Protein AF-D0PSF1-F1 (afdb_monomer_lite)

Radius of gyration: 23.72 Å; chains: 1; bounding box: 28×43×77 Å

Foldseek 3Di:
DLVQLVQCLPVNPNGDHPDPCCNPPFDHFPDSDPVSSNVSSVVVCVVPPDDPDVDPDDDDDDDDDDDDDDDDDDDDPPPPVPPVVVVVVVVVVVVVVVVVVPPPD

Organism: NCBI:txid195120

Sequence (105 aa):
RAHDVAAIAFKGRSACLNFADSSWRLPVPASSDAKDIQRAAVEAAEAFRPQVEPITCSASVASQEEATSAANVASRQNVFFMDDEALFGIEMHGLLVNMAEGMLL

Secondary structure (DSSP, 8-state):
-HHHHHHHHHHGGG---SSTTHHHHSPPPSSSSHHHHHHHHHHHHHTT-------S-------------------S-------HHHHHHHHHHHHHHHHHGGG--

InterPro domains:
  IPR045277 Dehydration-responsive element-binding protein 1A-I [PTHR31839] (1-105)

Structure (mmCIF, N/CA/C/O backbone):
data_AF-D0PSF1-F1
#
_entry.id   AF-D0PSF1-F1
#
loop_
_atom_site.group_PDB
_atom_site.id
_atom_site.type_symbol
_atom_site.label_atom_id
_atom_site.label_alt_id
_atom_site.label_comp_id
_atom_site.label_asym_id
_atom_site.label_entity_id
_atom_site.label_seq_id
_atom_site.pdbx_PDB_ins_code
_atom_site.Cartn_x
_atom_site.Cartn_y
_atom_site.Cartn_z
_atom_site.occupancy
_atom_site.B_iso_or_equiv
_atom_site.auth_seq_id
_atom_site.auth_comp_id
_atom_site.auth_asym_id
_atom_site.auth_atom_id
_atom_site.pdbx_PDB_model_num
ATOM 1 N N . ARG A 1 1 ? -3.310 -0.442 2.767 1.00 88.44 1 ARG A N 1
ATOM 2 C CA . ARG A 1 1 ? -3.293 -1.299 1.553 1.00 88.44 1 ARG A CA 1
ATOM 3 C C . ARG A 1 1 ? -2.006 -1.222 0.729 1.00 88.44 1 ARG A C 1
ATOM 5 O O . ARG A 1 1 ? -1.709 -2.190 0.047 1.00 88.44 1 ARG A O 1
ATOM 12 N N . ALA A 1 2 ? -1.201 -0.161 0.849 1.00 92.25 2 ALA A N 1
ATOM 13 C CA . ALA A 1 2 ? 0.137 -0.056 0.250 1.00 92.25 2 ALA A CA 1
ATOM 14 C C . ALA A 1 2 ? 1.029 -1.311 0.409 1.00 92.25 2 ALA A C 1
ATOM 16 O O . ALA A 1 2 ? 1.678 -1.735 -0.540 1.00 92.25 2 ALA A O 1
ATOM 17 N N . HIS A 1 3 ? 1.017 -1.945 1.588 1.00 92.75 3 HIS A N 1
ATOM 18 C CA . HIS A 1 3 ? 1.815 -3.146 1.860 1.00 92.75 3 HIS A CA 1
ATOM 19 C C . HIS A 1 3 ? 1.473 -4.327 0.937 1.00 92.75 3 HIS A C 1
ATOM 21 O O . HIS A 1 3 ? 2.359 -5.034 0.467 1.00 92.75 3 HIS A O 1
ATOM 27 N N . ASP A 1 4 ? 0.189 -4.531 0.642 1.00 92.44 4 ASP A N 1
ATOM 28 C CA . ASP A 1 4 ? -0.244 -5.626 -0.224 1.00 92.44 4 ASP A CA 1
ATOM 29 C C . ASP A 1 4 ? 0.213 -5.395 -1.672 1.00 92.44 4 ASP A C 1
ATOM 31 O O . ASP A 1 4 ? 0.595 -6.353 -2.336 1.00 92.44 4 ASP A O 1
ATOM 35 N N . VAL A 1 5 ? 0.283 -4.138 -2.134 1.00 92.38 5 VAL A N 1
ATOM 36 C CA . VAL A 1 5 ? 0.869 -3.793 -3.445 1.00 92.38 5 VAL A CA 1
ATOM 37 C C . VAL A 1 5 ? 2.339 -4.206 -3.504 1.00 92.38 5 VAL A C 1
ATOM 39 O O . VAL A 1 5 ? 2.755 -4.863 -4.456 1.00 92.38 5 VAL A O 1
ATOM 42 N N . ALA A 1 6 ? 3.122 -3.882 -2.470 1.00 92.25 6 ALA A N 1
ATOM 43 C CA . ALA A 1 6 ? 4.532 -4.265 -2.405 1.00 92.25 6 ALA A CA 1
ATOM 44 C C . ALA A 1 6 ? 4.710 -5.793 -2.360 1.00 92.25 6 ALA A C 1
ATOM 46 O O . ALA A 1 6 ? 5.549 -6.350 -3.068 1.00 92.25 6 ALA A O 1
ATOM 47 N N . ALA A 1 7 ? 3.881 -6.492 -1.580 1.00 92.50 7 ALA A N 1
ATOM 48 C CA . ALA A 1 7 ? 3.913 -7.948 -1.506 1.00 92.50 7 ALA A CA 1
ATOM 49 C C . ALA A 1 7 ? 3.597 -8.599 -2.864 1.00 92.50 7 ALA A C 1
ATOM 51 O O . ALA A 1 7 ? 4.296 -9.533 -3.263 1.00 92.50 7 ALA A O 1
ATOM 52 N N . ILE A 1 8 ? 2.592 -8.091 -3.589 1.00 91.12 8 ILE A N 1
ATOM 53 C CA . ILE A 1 8 ? 2.255 -8.545 -4.947 1.00 91.12 8 ILE A CA 1
ATOM 54 C C . ILE A 1 8 ? 3.412 -8.258 -5.908 1.00 91.12 8 ILE A C 1
ATOM 56 O O . ILE A 1 8 ? 3.762 -9.128 -6.701 1.00 91.12 8 ILE A O 1
ATOM 60 N N . ALA A 1 9 ? 4.047 -7.090 -5.819 1.00 91.56 9 ALA A N 1
ATOM 61 C CA . ALA A 1 9 ? 5.158 -6.739 -6.698 1.00 91.56 9 ALA A CA 1
ATOM 62 C C . ALA A 1 9 ? 6.382 -7.656 -6.517 1.00 91.56 9 ALA A C 1
ATOM 64 O O . ALA A 1 9 ? 7.009 -8.037 -7.503 1.00 91.56 9 ALA A O 1
ATOM 65 N N . PHE A 1 10 ? 6.704 -8.058 -5.280 1.00 90.00 10 PHE A N 1
ATOM 66 C CA . PHE A 1 10 ? 7.872 -8.906 -5.005 1.00 90.00 10 PHE A CA 1
ATOM 67 C C . PHE A 1 10 ? 7.603 -10.411 -5.113 1.00 90.00 10 PHE A C 1
ATOM 69 O O . PHE A 1 10 ? 8.476 -11.158 -5.552 1.00 90.00 10 PHE A O 1
ATOM 76 N N . LYS A 1 11 ? 6.425 -10.884 -4.687 1.00 90.31 11 LYS A N 1
ATOM 77 C CA . LYS A 1 11 ? 6.095 -12.324 -4.610 1.00 90.31 11 LYS A CA 1
ATOM 78 C C . LYS A 1 11 ? 5.066 -12.772 -5.651 1.00 90.31 11 LYS A C 1
ATOM 80 O O . LYS A 1 11 ? 4.804 -13.973 -5.769 1.00 90.31 11 LYS A O 1
ATOM 85 N N . GLY A 1 12 ? 4.473 -11.845 -6.401 1.00 87.50 12 GLY A N 1
ATOM 86 C CA . GLY A 1 12 ? 3.469 -12.141 -7.419 1.00 87.50 12 GLY A CA 1
ATOM 87 C C . GLY A 1 12 ? 2.286 -12.924 -6.850 1.00 87.50 12 GLY A C 1
ATOM 88 O O . GLY A 1 12 ? 1.705 -12.569 -5.826 1.00 87.50 12 GLY A O 1
ATOM 89 N N . ARG A 1 13 ? 1.950 -14.041 -7.504 1.00 83.62 13 ARG A N 1
ATOM 90 C CA . ARG A 1 13 ? 0.822 -14.918 -7.132 1.00 83.62 13 ARG A CA 1
ATOM 91 C C . ARG A 1 13 ? 1.001 -15.645 -5.794 1.00 83.62 13 ARG A C 1
ATOM 93 O O . ARG A 1 13 ? 0.019 -16.134 -5.251 1.00 83.62 13 ARG A O 1
ATOM 100 N N . SER A 1 14 ? 2.222 -15.700 -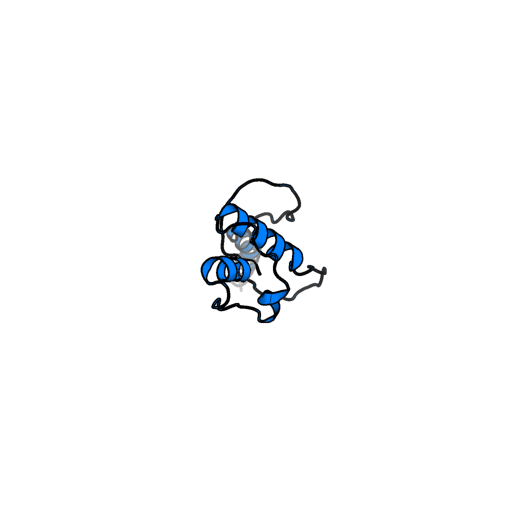5.263 1.00 87.06 14 SER A N 1
ATOM 101 C CA . SER A 1 14 ? 2.537 -16.337 -3.975 1.00 87.06 14 SER A CA 1
ATOM 102 C C . SER A 1 14 ? 2.651 -15.321 -2.830 1.00 87.06 14 SER A C 1
ATOM 104 O O . SER A 1 14 ? 3.216 -15.619 -1.773 1.00 87.06 14 SER A O 1
ATOM 106 N N . ALA A 1 15 ? 2.181 -14.089 -3.037 1.00 90.12 15 ALA A N 1
ATOM 107 C CA . ALA A 1 15 ? 2.183 -13.050 -2.020 1.00 90.12 15 ALA A CA 1
ATOM 108 C C . ALA A 1 15 ? 1.223 -13.389 -0.869 1.00 90.12 15 A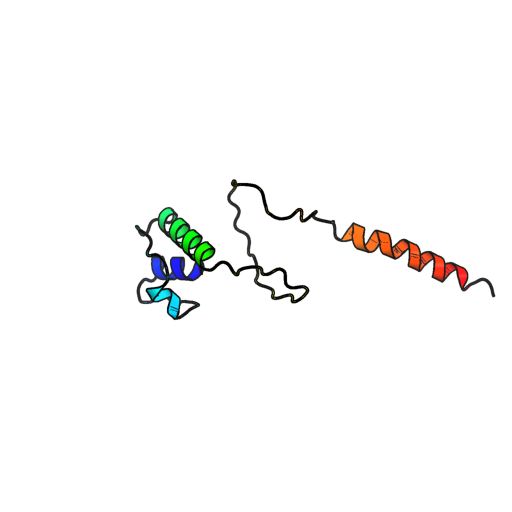LA A C 1
ATOM 110 O O . ALA A 1 15 ? 0.081 -13.788 -1.079 1.00 90.12 15 ALA A O 1
ATOM 111 N N . CYS A 1 16 ? 1.692 -13.197 0.364 1.00 89.94 16 CYS A N 1
ATOM 112 C CA . CYS A 1 16 ? 0.848 -13.280 1.552 1.00 89.94 16 CYS A CA 1
ATOM 113 C C . CYS A 1 16 ? 0.258 -11.887 1.769 1.00 89.94 16 CYS A C 1
ATOM 115 O O . CYS A 1 16 ? 0.985 -10.976 2.163 1.00 89.94 16 CYS A O 1
ATOM 117 N N . LEU A 1 17 ? -1.014 -11.716 1.418 1.00 91.12 17 LEU A N 1
ATOM 118 C CA . LEU A 1 17 ? -1.705 -10.430 1.496 1.00 91.12 17 LEU A CA 1
ATOM 119 C C . LEU A 1 17 ? -2.373 -10.279 2.858 1.00 91.12 17 LEU A C 1
ATOM 121 O O . LEU A 1 17 ? -2.877 -11.257 3.410 1.00 91.12 17 LEU A O 1
ATOM 125 N N . ASN A 1 18 ? -2.420 -9.052 3.372 1.00 91.31 18 ASN A N 1
ATOM 126 C CA . ASN A 1 18 ? -3.159 -8.755 4.596 1.00 91.31 18 ASN A CA 1
ATOM 127 C C . ASN A 1 18 ? -4.673 -8.797 4.359 1.00 91.31 18 ASN A C 1
ATOM 129 O O . ASN A 1 18 ? -5.426 -9.135 5.269 1.00 91.31 18 ASN A O 1
ATOM 133 N N . PHE A 1 19 ? -5.124 -8.487 3.137 1.00 90.69 19 PHE A N 1
ATOM 134 C CA . PHE A 1 19 ? -6.535 -8.551 2.760 1.00 90.69 19 PHE A CA 1
ATOM 135 C C . PHE A 1 19 ? -6.748 -9.484 1.561 1.00 90.69 19 PHE A C 1
ATOM 137 O O . PHE A 1 19 ? -6.061 -9.387 0.545 1.00 90.69 19 PHE A O 1
ATOM 144 N N . ALA A 1 20 ? -7.737 -10.379 1.644 1.00 88.06 20 ALA A N 1
ATOM 145 C CA . ALA A 1 20 ? -8.030 -11.349 0.579 1.00 88.06 20 ALA A CA 1
ATOM 146 C C . ALA A 1 20 ? -8.493 -10.678 -0.729 1.00 88.06 20 ALA A C 1
ATOM 148 O O . ALA A 1 20 ? -8.214 -11.155 -1.832 1.00 88.06 20 ALA A O 1
ATOM 149 N N . ASP A 1 21 ? -9.172 -9.538 -0.605 1.00 89.69 21 ASP A N 1
ATOM 150 C CA . ASP A 1 21 ? -9.695 -8.766 -1.728 1.00 89.69 21 ASP A CA 1
ATOM 151 C C . ASP A 1 21 ? -8.632 -7.898 -2.423 1.00 89.69 21 ASP A C 1
ATOM 153 O O . ASP A 1 21 ? -8.859 -7.401 -3.524 1.00 89.69 21 ASP A O 1
ATOM 157 N N . SER A 1 22 ? -7.447 -7.747 -1.828 1.00 88.56 22 SER A N 1
ATOM 158 C CA . SER A 1 22 ? -6.345 -6.983 -2.419 1.00 88.56 22 SER A CA 1
ATOM 159 C C . SER A 1 22 ? -5.867 -7.552 -3.758 1.00 88.56 22 SER A C 1
ATOM 161 O O . SER A 1 22 ? -5.393 -6.804 -4.605 1.00 88.56 22 SER A O 1
ATOM 163 N N . SER A 1 23 ? -6.036 -8.855 -3.987 1.00 85.62 23 SER A N 1
ATOM 164 C CA . SER A 1 23 ? -5.607 -9.532 -5.218 1.00 85.62 23 SER A CA 1
ATOM 165 C C . SER A 1 23 ? -6.279 -9.010 -6.497 1.00 85.62 23 SER A C 1
ATOM 167 O O . SER A 1 23 ? -5.666 -9.058 -7.560 1.00 85.62 23 SER A O 1
ATOM 169 N N . TRP A 1 24 ? -7.513 -8.504 -6.404 1.00 85.62 24 TRP A N 1
ATOM 170 C CA . TRP A 1 24 ? -8.294 -8.018 -7.551 1.00 85.62 24 TRP A CA 1
ATOM 171 C C . TRP A 1 24 ? -8.674 -6.537 -7.456 1.00 85.62 24 TRP A C 1
ATOM 173 O O . TRP A 1 24 ? -9.121 -5.959 -8.443 1.00 85.62 24 TRP A O 1
ATOM 183 N N . ARG A 1 25 ? -8.505 -5.913 -6.284 1.00 87.88 25 ARG A N 1
ATOM 184 C CA . ARG A 1 25 ? -8.854 -4.501 -6.058 1.00 87.88 25 ARG A CA 1
ATOM 185 C C . ARG A 1 25 ? -7.672 -3.540 -6.124 1.00 87.88 25 ARG A C 1
ATOM 187 O O . ARG A 1 25 ? -7.897 -2.333 -6.142 1.00 87.88 25 ARG A O 1
ATOM 194 N N . LEU A 1 26 ? -6.440 -4.042 -6.074 1.00 89.25 26 LEU A N 1
ATOM 195 C CA . LEU A 1 26 ? -5.254 -3.193 -6.080 1.00 89.25 26 LEU A CA 1
ATOM 196 C C . LEU A 1 26 ? -4.768 -2.896 -7.500 1.00 89.25 26 LEU A C 1
ATOM 198 O O . LEU A 1 26 ? -4.837 -3.774 -8.362 1.00 89.25 26 LEU A O 1
ATOM 202 N N . PRO A 1 27 ? -4.235 -1.684 -7.737 1.00 85.69 27 PRO A N 1
ATOM 203 C CA . PRO A 1 27 ? -3.584 -1.359 -8.994 1.00 85.69 27 PRO A CA 1
ATOM 204 C C . PRO A 1 27 ? -2.332 -2.225 -9.173 1.00 85.69 27 PRO A C 1
ATOM 206 O O . PRO A 1 27 ? -1.545 -2.420 -8.243 1.00 85.69 27 PRO A O 1
ATOM 209 N N . VAL A 1 28 ? -2.145 -2.742 -10.387 1.00 84.00 28 VAL A N 1
ATOM 210 C CA . VAL A 1 28 ? -0.940 -3.489 -10.757 1.00 84.00 28 VAL A CA 1
ATOM 211 C C . VAL A 1 28 ? 0.149 -2.478 -11.136 1.00 84.00 28 VAL A C 1
ATOM 213 O O . VAL A 1 28 ? -0.099 -1.633 -11.999 1.00 84.00 28 VAL A O 1
ATOM 216 N N . PRO A 1 29 ? 1.341 -2.525 -10.514 1.00 85.75 29 PRO A N 1
ATOM 217 C CA . PRO A 1 29 ? 2.436 -1.629 -10.871 1.00 85.75 29 PRO A CA 1
ATOM 218 C C . PRO A 1 29 ? 2.903 -1.877 -12.313 1.00 85.75 29 PRO A C 1
ATOM 220 O O . PRO A 1 29 ? 2.899 -3.009 -12.795 1.00 85.75 29 PRO A O 1
ATOM 223 N N . ALA A 1 30 ? 3.302 -0.807 -13.006 1.00 86.38 30 ALA A N 1
ATOM 224 C CA . ALA A 1 30 ? 3.672 -0.855 -14.424 1.00 86.38 30 ALA A CA 1
ATOM 225 C C . ALA A 1 30 ? 4.980 -1.626 -14.693 1.00 86.38 30 ALA A C 1
ATOM 227 O O . ALA A 1 30 ? 5.139 -2.218 -15.758 1.00 86.38 30 ALA A O 1
ATOM 228 N N . SER A 1 31 ? 5.893 -1.628 -13.721 1.00 87.62 31 SER A N 1
ATOM 229 C CA . SER A 1 31 ? 7.182 -2.320 -13.746 1.00 87.62 31 SER A CA 1
ATOM 230 C C . SER A 1 31 ? 7.486 -2.901 -12.361 1.00 87.62 31 SER A C 1
ATOM 232 O O . SER A 1 31 ? 6.830 -2.576 -11.368 1.00 87.62 31 SER A O 1
ATOM 234 N N . SER A 1 32 ? 8.526 -3.731 -12.283 1.00 86.31 32 SER A N 1
ATOM 235 C CA . SER A 1 32 ? 9.152 -4.158 -11.026 1.00 86.31 32 SER A CA 1
ATOM 236 C C . SER A 1 32 ? 10.051 -3.082 -10.400 1.00 86.31 32 SER A C 1
ATOM 238 O O . SER A 1 32 ? 10.707 -3.336 -9.391 1.00 86.31 32 SER A O 1
ATOM 240 N N . ASP A 1 33 ? 10.118 -1.890 -10.995 1.00 92.50 33 ASP A N 1
ATOM 241 C CA . ASP A 1 33 ? 10.887 -0.772 -10.462 1.00 92.50 33 ASP A CA 1
ATOM 242 C C . ASP A 1 33 ? 10.262 -0.209 -9.184 1.00 92.50 33 ASP A C 1
ATOM 244 O O . ASP A 1 33 ? 9.051 0.002 -9.084 1.00 92.50 33 ASP A O 1
ATOM 248 N N . ALA A 1 34 ? 11.111 0.127 -8.210 1.00 90.25 34 ALA A N 1
ATOM 249 C CA . ALA A 1 34 ? 10.670 0.628 -6.908 1.00 90.25 34 ALA A CA 1
ATOM 250 C C . ALA A 1 34 ? 9.767 1.870 -7.013 1.00 90.25 34 ALA A C 1
ATOM 252 O O . ALA A 1 34 ? 8.825 2.014 -6.237 1.00 90.25 34 ALA A O 1
ATOM 253 N N . LYS A 1 35 ? 10.019 2.745 -7.996 1.00 93.31 35 LYS A N 1
ATOM 254 C CA . LYS A 1 35 ? 9.212 3.951 -8.237 1.00 93.31 35 LYS A CA 1
ATOM 255 C C . LYS A 1 35 ? 7.776 3.615 -8.640 1.00 93.31 35 LYS A C 1
ATOM 257 O O . LYS A 1 35 ? 6.841 4.231 -8.132 1.00 93.31 35 LYS A O 1
ATOM 262 N N . ASP A 1 36 ? 7.599 2.626 -9.511 1.00 93.25 36 ASP A N 1
ATOM 263 C CA . ASP A 1 36 ? 6.275 2.222 -9.986 1.00 93.25 36 ASP A CA 1
ATOM 264 C C . ASP A 1 36 ? 5.497 1.481 -8.897 1.00 93.25 36 ASP A C 1
ATOM 266 O O . ASP A 1 36 ? 4.296 1.706 -8.733 1.00 93.25 36 ASP A O 1
ATOM 270 N N . ILE A 1 37 ? 6.192 0.676 -8.087 1.00 93.38 37 ILE A N 1
ATOM 271 C CA . ILE A 1 37 ? 5.611 0.015 -6.912 1.00 93.38 37 ILE A CA 1
ATOM 272 C C . ILE A 1 37 ? 5.140 1.053 -5.890 1.00 93.38 37 ILE A C 1
ATOM 274 O O . ILE A 1 37 ? 4.011 0.967 -5.410 1.00 93.38 37 ILE A O 1
ATOM 278 N N . GLN A 1 38 ? 5.968 2.053 -5.572 1.00 93.00 38 GLN A N 1
ATOM 279 C CA . GLN A 1 38 ? 5.602 3.119 -4.633 1.00 93.00 38 GLN A CA 1
ATOM 280 C C . GLN A 1 38 ? 4.399 3.916 -5.126 1.00 93.00 38 GLN A C 1
ATOM 282 O O . GLN A 1 38 ? 3.469 4.154 -4.359 1.00 93.00 38 GLN A O 1
ATOM 287 N N . ARG A 1 39 ? 4.381 4.284 -6.409 1.00 92.38 39 ARG A N 1
ATOM 288 C CA . ARG A 1 39 ? 3.253 5.005 -6.999 1.00 92.38 39 ARG A CA 1
ATOM 289 C C . ARG A 1 39 ? 1.951 4.204 -6.886 1.00 92.38 39 ARG A C 1
ATOM 291 O O . ARG A 1 39 ? 0.959 4.743 -6.405 1.00 92.38 39 ARG A O 1
ATOM 298 N N . ALA A 1 40 ? 1.967 2.922 -7.254 1.00 92.50 40 ALA A N 1
ATOM 299 C CA . ALA A 1 40 ? 0.801 2.048 -7.112 1.00 92.50 40 ALA A CA 1
ATOM 300 C C . ALA A 1 40 ? 0.394 1.858 -5.636 1.00 92.50 40 ALA A C 1
ATOM 302 O O . ALA A 1 40 ? -0.790 1.785 -5.309 1.00 92.50 40 ALA A O 1
ATOM 303 N N . ALA A 1 41 ? 1.365 1.817 -4.721 1.00 92.62 41 ALA A N 1
ATOM 304 C CA . ALA A 1 41 ? 1.118 1.696 -3.289 1.00 92.62 41 ALA A CA 1
ATOM 305 C C . ALA A 1 41 ? 0.458 2.952 -2.694 1.00 92.62 41 ALA A C 1
ATOM 307 O O . ALA A 1 41 ? -0.431 2.821 -1.849 1.00 92.62 41 ALA A O 1
ATOM 308 N N . VAL A 1 42 ? 0.860 4.145 -3.146 1.00 91.62 42 VAL A N 1
ATOM 309 C CA . VAL A 1 42 ? 0.241 5.426 -2.767 1.00 91.62 42 VAL A CA 1
ATOM 310 C C . VAL A 1 42 ? -1.196 5.487 -3.271 1.00 91.62 42 VAL A C 1
ATOM 312 O O . VAL A 1 42 ? -2.103 5.703 -2.471 1.00 91.62 42 VAL A O 1
ATOM 315 N N . GLU A 1 43 ? -1.425 5.187 -4.549 1.00 91.38 43 GLU A N 1
ATOM 316 C CA . GLU A 1 43 ? -2.771 5.151 -5.137 1.00 91.38 43 GLU A CA 1
ATOM 317 C C . GLU A 1 43 ? -3.689 4.174 -4.380 1.00 91.38 43 GLU A C 1
ATOM 319 O O . GLU A 1 43 ? -4.814 4.507 -4.005 1.00 91.38 43 GLU A O 1
ATOM 324 N N . ALA A 1 44 ? -3.177 2.988 -4.043 1.00 90.69 44 ALA A N 1
ATOM 325 C CA . ALA A 1 44 ? -3.883 2.017 -3.214 1.00 90.69 44 ALA A CA 1
ATOM 326 C C . ALA A 1 44 ? -4.133 2.486 -1.772 1.00 90.69 44 ALA A C 1
ATOM 328 O O . ALA A 1 44 ? -5.071 2.018 -1.127 1.00 90.69 44 ALA A O 1
ATOM 329 N N . ALA A 1 45 ? -3.281 3.334 -1.201 1.00 90.81 45 ALA A N 1
ATOM 330 C CA . ALA A 1 45 ? -3.512 3.889 0.129 1.00 90.81 45 ALA A CA 1
ATOM 331 C C . ALA A 1 45 ? -4.603 4.965 0.089 1.00 90.81 45 ALA A C 1
ATOM 333 O O . ALA A 1 45 ? -5.474 4.975 0.957 1.00 90.81 45 ALA A O 1
ATOM 334 N N . GLU A 1 46 ? -4.590 5.815 -0.936 1.00 89.31 46 GLU A N 1
ATOM 335 C CA . GLU A 1 46 ? -5.574 6.881 -1.130 1.00 89.31 46 GLU A CA 1
ATOM 336 C C . GLU A 1 46 ? -6.965 6.331 -1.443 1.00 89.31 46 GLU A C 1
ATOM 338 O O . GLU A 1 46 ? -7.936 6.731 -0.800 1.00 89.31 46 GLU A O 1
ATOM 343 N N . ALA A 1 47 ? -7.064 5.342 -2.336 1.00 89.06 47 ALA A N 1
ATOM 344 C CA . ALA A 1 47 ? -8.332 4.697 -2.688 1.00 89.06 47 ALA A CA 1
ATOM 345 C C . ALA A 1 47 ? -9.020 4.003 -1.496 1.00 89.06 47 ALA A C 1
ATOM 347 O O . ALA A 1 47 ? -10.223 3.750 -1.521 1.00 89.06 47 ALA A O 1
ATOM 348 N N . PHE A 1 48 ? -8.258 3.687 -0.447 1.00 87.56 48 PHE A N 1
ATOM 349 C CA . PHE A 1 48 ? -8.734 3.006 0.756 1.00 87.56 48 PHE A CA 1
ATOM 350 C C . PHE A 1 48 ? -8.559 3.835 2.018 1.00 87.56 48 PHE A C 1
ATOM 352 O O . PHE A 1 48 ? -8.570 3.294 3.129 1.00 87.56 48 PHE A O 1
ATOM 359 N N . ARG A 1 49 ? -8.390 5.145 1.853 1.00 86.12 49 ARG A N 1
ATOM 360 C CA . ARG A 1 49 ? -8.306 6.057 2.977 1.00 86.12 49 ARG A CA 1
ATOM 361 C C . ARG A 1 49 ? -9.635 6.012 3.740 1.00 86.12 49 ARG A C 1
ATOM 363 O O . ARG A 1 49 ? -10.682 6.234 3.129 1.00 86.12 49 ARG A O 1
ATOM 370 N N . PRO A 1 50 ? -9.624 5.718 5.052 1.00 82.44 50 PRO A N 1
ATOM 371 C CA . PRO A 1 50 ? -10.838 5.787 5.846 1.00 82.44 50 PRO A CA 1
ATOM 372 C C . PRO A 1 50 ? -11.357 7.225 5.808 1.00 82.44 50 PRO A C 1
ATOM 374 O O . PRO A 1 50 ? -10.603 8.173 6.047 1.00 82.44 50 PRO A O 1
ATOM 377 N N . GLN A 1 51 ? -12.634 7.382 5.463 1.00 80.50 51 GLN A N 1
ATOM 378 C CA . GLN A 1 51 ? -13.313 8.664 5.575 1.00 80.50 51 GLN A CA 1
ATOM 379 C C . GLN A 1 51 ? -13.397 8.984 7.066 1.00 80.50 51 GLN A C 1
ATOM 381 O O . GLN A 1 51 ? -14.009 8.240 7.833 1.00 80.50 51 GLN A O 1
ATOM 386 N N . VAL A 1 52 ? -12.709 10.043 7.490 1.00 69.56 52 VAL A N 1
ATOM 387 C CA . VAL A 1 52 ? -12.844 10.561 8.850 1.00 69.56 52 VAL A CA 1
ATOM 388 C C . VAL A 1 52 ? -14.145 11.348 8.868 1.00 69.56 52 VAL A C 1
ATOM 390 O O . VAL A 1 52 ? -14.158 12.556 8.648 1.00 69.56 52 VAL A O 1
ATOM 393 N N . GLU A 1 53 ? -15.254 10.644 9.068 1.00 65.38 53 GLU A N 1
ATOM 394 C CA . GLU A 1 53 ? -16.485 11.288 9.512 1.00 65.38 53 GLU A CA 1
ATOM 395 C C . GLU A 1 53 ? -16.175 11.999 10.841 1.00 65.38 53 GLU A C 1
ATOM 397 O O . GLU A 1 53 ? -15.482 11.414 11.685 1.00 65.38 53 GLU A O 1
ATOM 402 N N . PRO A 1 54 ? -16.623 13.250 11.057 1.00 56.31 54 PRO A N 1
ATOM 403 C CA . PRO A 1 54 ? -16.407 13.965 12.309 1.00 56.31 54 PRO A CA 1
ATOM 404 C C . PRO A 1 54 ? -17.268 13.330 13.406 1.00 56.31 54 PRO A C 1
ATOM 406 O O . PRO A 1 54 ? -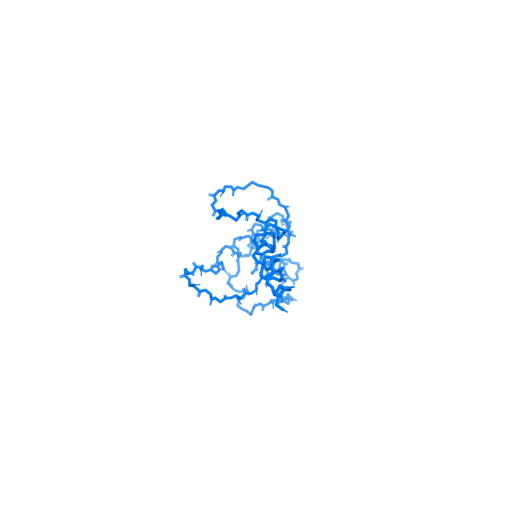18.318 13.847 13.780 1.00 56.31 54 PRO A O 1
ATOM 409 N N . ILE A 1 55 ? -16.840 12.177 13.911 1.00 57.84 55 ILE A N 1
ATOM 410 C CA . ILE A 1 55 ? -17.476 11.493 15.027 1.00 57.84 55 ILE A CA 1
ATOM 411 C C . ILE A 1 55 ? -16.562 11.665 16.230 1.00 57.84 55 ILE A C 1
ATOM 413 O O . ILE A 1 55 ? -15.451 11.142 16.309 1.00 57.84 55 ILE A O 1
ATOM 417 N N . THR A 1 56 ? -17.074 12.471 17.151 1.00 53.41 56 THR A N 1
ATOM 418 C CA . THR A 1 56 ? -16.687 12.546 18.553 1.00 53.41 56 THR A CA 1
ATOM 419 C C . THR A 1 56 ? -16.267 11.172 19.078 1.00 53.41 56 THR A C 1
ATOM 421 O O . THR A 1 56 ? -17.045 10.226 19.023 1.00 53.41 56 THR A O 1
ATOM 424 N N 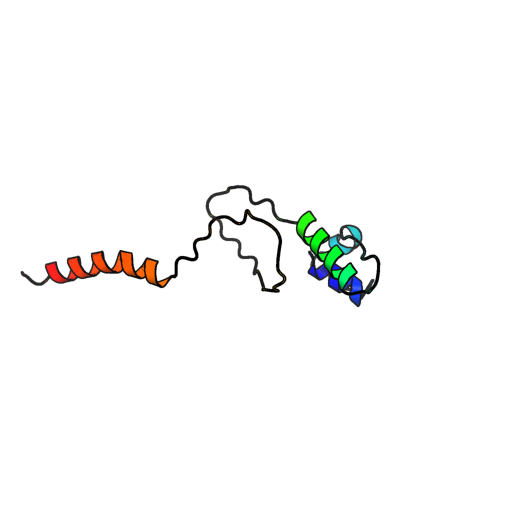. CYS A 1 57 ? -15.043 11.096 19.602 1.00 50.78 57 CYS A N 1
ATOM 425 C CA . CYS A 1 57 ? -14.552 10.042 20.491 1.00 50.78 57 CYS A CA 1
ATOM 426 C C . CYS A 1 57 ? -14.864 8.578 20.100 1.00 50.78 57 CYS A C 1
ATOM 428 O O . CYS A 1 57 ? -15.726 7.911 20.667 1.00 50.78 57 CYS A O 1
ATOM 430 N N . SER A 1 58 ? -13.995 7.995 19.275 1.00 47.72 58 SER A N 1
ATOM 431 C CA . SER A 1 58 ? -13.450 6.667 19.581 1.00 47.72 58 SER A CA 1
ATOM 432 C C . SER A 1 58 ? -12.065 6.516 18.980 1.00 47.72 58 SER A C 1
ATOM 434 O O . SER A 1 58 ? -11.878 6.531 17.767 1.00 47.72 58 SER A O 1
ATOM 436 N N . ALA A 1 59 ? -11.084 6.398 19.869 1.00 56.75 59 ALA A N 1
ATOM 437 C CA . ALA A 1 59 ? -9.722 6.054 19.532 1.00 56.75 59 ALA A CA 1
ATOM 438 C C . ALA A 1 59 ? -9.694 4.641 18.935 1.00 56.75 59 ALA A C 1
ATOM 440 O O . ALA A 1 59 ? -9.783 3.648 19.651 1.00 56.75 59 ALA A O 1
ATOM 441 N N . SER A 1 60 ? -9.537 4.549 17.620 1.00 44.44 60 SER A N 1
ATOM 442 C CA . SER A 1 60 ? -9.014 3.351 16.973 1.00 44.44 60 SER A CA 1
ATOM 443 C C . SER A 1 60 ? -7.633 3.683 16.435 1.00 44.44 60 SER A C 1
ATOM 445 O O . SER A 1 60 ? -7.473 4.309 15.388 1.00 44.44 60 SER A O 1
ATOM 447 N N . VAL A 1 61 ? -6.645 3.290 17.233 1.00 54.59 61 VAL A N 1
ATOM 448 C CA . VAL A 1 61 ? -5.230 3.216 16.892 1.00 54.59 61 VAL A CA 1
ATOM 449 C C . VAL A 1 61 ? -5.043 2.500 15.552 1.00 54.59 61 VAL A C 1
ATOM 451 O O . VAL A 1 61 ? -5.443 1.353 15.376 1.00 54.59 61 VAL A O 1
ATOM 454 N N . ALA A 1 62 ? -4.413 3.177 14.600 1.00 42.78 62 ALA A N 1
ATOM 455 C CA . ALA A 1 62 ? -3.758 2.533 13.475 1.00 42.78 62 ALA A CA 1
ATOM 456 C C . ALA A 1 62 ? -2.403 3.216 13.320 1.00 42.78 62 ALA A C 1
ATOM 458 O O . ALA A 1 62 ? -2.313 4.370 12.901 1.00 42.78 62 ALA A O 1
ATOM 459 N N . SER A 1 63 ? -1.380 2.499 13.773 1.00 44.69 63 SER A N 1
ATOM 460 C CA . SER A 1 63 ? 0.026 2.871 13.795 1.00 44.69 63 SER A CA 1
ATOM 461 C C . SER A 1 63 ? 0.449 3.529 12.480 1.00 44.69 63 SER A C 1
ATOM 463 O O . SER A 1 63 ? 0.429 2.903 11.421 1.00 44.69 63 SER A O 1
ATOM 465 N N . GLN A 1 64 ? 0.816 4.806 12.557 1.00 43.22 64 GLN A N 1
ATOM 466 C CA . GLN A 1 64 ? 1.601 5.474 11.529 1.00 43.22 64 GLN A CA 1
ATOM 467 C C . GLN A 1 64 ? 3.063 5.192 11.859 1.00 43.22 64 GLN A C 1
ATOM 469 O O . GLN A 1 64 ? 3.613 5.782 12.783 1.00 43.22 64 GLN A O 1
ATOM 474 N N . GLU A 1 65 ? 3.664 4.249 11.141 1.00 42.59 65 GLU A N 1
ATOM 475 C CA . GLU A 1 65 ? 5.117 4.134 11.092 1.00 42.59 65 GLU A CA 1
ATOM 476 C C . GLU A 1 65 ? 5.643 5.018 9.957 1.00 42.59 65 GLU A C 1
ATOM 478 O O . GLU A 1 65 ? 5.174 4.978 8.817 1.00 42.59 65 GLU A O 1
ATOM 483 N N . GLU A 1 66 ? 6.586 5.865 10.354 1.00 45.66 66 GLU A N 1
ATOM 484 C CA . GLU A 1 66 ? 7.316 6.878 9.605 1.00 45.66 66 GLU A CA 1
ATOM 485 C C . GLU A 1 66 ? 8.046 6.331 8.365 1.00 45.66 66 GLU A C 1
ATOM 487 O O . GLU A 1 66 ? 8.814 5.374 8.441 1.00 45.66 66 GLU A O 1
ATOM 492 N N . ALA A 1 67 ? 7.901 7.032 7.238 1.00 38.69 67 ALA A N 1
ATOM 493 C CA . ALA A 1 67 ? 8.918 7.103 6.191 1.00 38.69 67 ALA A CA 1
ATOM 494 C C . ALA A 1 67 ? 8.827 8.481 5.519 1.00 38.69 67 ALA A C 1
ATOM 496 O O . ALA A 1 67 ? 7.875 8.806 4.809 1.00 38.69 67 ALA A O 1
ATOM 497 N N . THR A 1 68 ? 9.824 9.311 5.796 1.00 43.44 68 THR A N 1
ATOM 498 C CA . THR A 1 68 ? 9.980 10.679 5.311 1.00 43.44 68 THR A CA 1
ATOM 499 C C . THR A 1 68 ? 10.177 10.731 3.792 1.00 43.44 68 THR A C 1
ATOM 501 O O . THR A 1 68 ? 11.061 10.078 3.242 1.00 43.44 68 THR A O 1
ATOM 504 N N . SER A 1 69 ? 9.399 11.565 3.096 1.00 42.59 69 SER A N 1
ATOM 505 C CA . SER A 1 69 ? 9.794 12.216 1.836 1.00 42.59 69 SER A CA 1
ATOM 506 C C . SER A 1 69 ? 8.909 13.438 1.585 1.00 42.59 69 SER A C 1
ATOM 508 O O . SER A 1 69 ? 7.686 13.383 1.678 1.00 42.59 69 SER A O 1
ATOM 510 N N . ALA A 1 70 ? 9.575 14.566 1.364 1.00 52.16 70 ALA A N 1
ATOM 511 C CA . ALA A 1 70 ? 9.046 15.915 1.453 1.00 52.16 70 ALA A CA 1
ATOM 512 C C . ALA A 1 70 ? 8.123 16.331 0.292 1.00 52.16 70 ALA A C 1
ATOM 514 O O . ALA A 1 70 ? 8.274 15.884 -0.840 1.00 52.16 70 ALA A O 1
ATOM 515 N N . ALA A 1 71 ? 7.278 17.315 0.621 1.00 49.66 71 ALA A N 1
ATOM 516 C CA . ALA A 1 71 ? 6.530 18.222 -0.252 1.00 49.66 71 ALA A CA 1
ATOM 517 C C . ALA A 1 71 ? 5.293 17.655 -0.979 1.00 49.66 71 ALA A C 1
ATOM 519 O O . ALA A 1 71 ? 5.357 17.265 -2.139 1.00 49.66 71 ALA A O 1
ATOM 520 N N . ASN A 1 72 ? 4.119 17.773 -0.338 1.00 43.75 72 ASN A N 1
ATOM 521 C CA . ASN A 1 72 ? 3.079 18.675 -0.853 1.00 43.75 72 ASN A CA 1
ATOM 522 C C . ASN A 1 72 ? 1.911 18.920 0.128 1.00 43.75 72 ASN A C 1
ATOM 524 O O . ASN A 1 72 ? 1.156 18.023 0.482 1.00 43.75 72 ASN A O 1
ATOM 528 N N . VAL A 1 73 ? 1.790 20.205 0.481 1.00 38.59 73 VAL A N 1
ATOM 529 C CA . VAL A 1 73 ? 0.566 21.021 0.593 1.00 38.59 73 VAL A CA 1
ATOM 530 C C . VAL A 1 73 ? -0.463 20.661 1.675 1.00 38.59 73 VAL A C 1
ATOM 532 O O . VAL A 1 73 ? -1.413 19.913 1.484 1.00 38.59 73 VAL A O 1
ATOM 535 N N . ALA A 1 74 ? -0.294 21.355 2.804 1.00 48.75 74 ALA A N 1
ATOM 536 C CA . ALA A 1 74 ? -1.283 22.283 3.362 1.00 48.75 74 ALA A CA 1
ATOM 537 C C . ALA A 1 74 ? -2.743 21.805 3.421 1.00 48.75 74 ALA A C 1
ATOM 539 O O . ALA A 1 74 ? -3.594 22.252 2.660 1.00 48.75 74 ALA A O 1
ATOM 540 N N . SER A 1 75 ? -3.033 20.931 4.381 1.00 44.34 75 SER A N 1
ATOM 541 C CA . SER A 1 75 ? -4.269 20.939 5.196 1.00 44.34 75 SER A CA 1
ATOM 542 C C . SER A 1 75 ? -4.275 19.744 6.154 1.00 44.34 75 SER A C 1
ATOM 544 O O . SER A 1 75 ? -5.286 19.087 6.386 1.00 44.34 75 SER A O 1
ATOM 546 N N . ARG A 1 76 ? -3.120 19.443 6.754 1.00 46.56 76 ARG A N 1
ATOM 547 C CA . ARG A 1 76 ? -3.136 18.719 8.020 1.00 46.56 76 ARG A CA 1
ATOM 548 C C . ARG A 1 76 ? -3.446 19.770 9.063 1.00 46.56 76 ARG A C 1
ATOM 550 O O . ARG A 1 76 ? -2.766 20.790 9.121 1.00 46.56 76 ARG A O 1
ATOM 557 N N . GLN A 1 77 ? -4.558 19.547 9.749 1.00 45.41 77 GLN A N 1
ATOM 558 C CA . GLN A 1 77 ? -5.043 20.312 10.884 1.00 45.41 77 GLN A CA 1
ATOM 559 C C . GLN A 1 77 ? -3.872 20.862 11.689 1.00 45.41 77 GLN A C 1
ATOM 561 O O . GLN A 1 77 ? -2.848 20.197 11.824 1.00 45.41 77 GLN A O 1
ATOM 566 N N . ASN A 1 78 ? -4.050 22.072 12.200 1.00 45.16 78 ASN A N 1
ATOM 567 C CA . ASN A 1 78 ? -3.175 22.730 13.153 1.00 45.16 78 ASN A CA 1
ATOM 568 C C . ASN A 1 78 ? -3.047 21.866 14.426 1.00 45.16 78 ASN A C 1
ATOM 570 O O . ASN A 1 78 ? -3.605 22.196 15.468 1.00 45.16 78 ASN A O 1
ATOM 574 N N . VAL A 1 79 ? -2.359 20.728 14.329 1.00 51.81 79 VAL A N 1
ATOM 575 C CA . VAL A 1 79 ? -1.854 19.953 15.450 1.00 51.81 79 VAL A CA 1
ATOM 576 C C . VAL A 1 79 ? -0.645 20.749 15.894 1.00 51.81 79 VAL A C 1
ATOM 578 O O . VAL A 1 79 ? 0.488 20.497 15.487 1.00 51.81 79 VAL A O 1
ATOM 581 N N . PHE A 1 80 ? -0.927 21.814 16.644 1.00 44.81 80 PHE A N 1
ATOM 582 C CA . PHE A 1 80 ? 0.060 22.389 17.533 1.00 44.81 80 PHE A CA 1
ATOM 583 C C . PHE A 1 80 ? 0.593 21.210 18.339 1.00 44.81 80 PHE A C 1
ATOM 585 O O . PHE A 1 80 ? -0.164 20.566 19.065 1.00 44.81 80 PHE A O 1
ATOM 592 N N . PHE A 1 81 ? 1.862 20.877 18.133 1.00 47.38 81 PHE A N 1
ATOM 593 C CA . PHE A 1 81 ? 2.578 19.961 18.999 1.00 47.38 81 PHE A CA 1
ATOM 594 C C . PHE A 1 81 ? 2.680 20.699 20.338 1.00 47.38 81 PHE A C 1
ATOM 596 O O . PHE A 1 81 ? 3.582 21.511 20.536 1.00 47.38 81 PHE A O 1
ATOM 603 N N . MET A 1 82 ? 1.660 20.572 21.193 1.00 54.53 82 MET A N 1
ATOM 604 C CA . MET A 1 82 ? 1.814 20.977 22.580 1.00 54.53 82 MET A CA 1
ATOM 605 C C . MET A 1 82 ? 2.763 19.956 23.178 1.00 54.53 82 MET A C 1
ATOM 607 O O . MET A 1 82 ? 2.436 18.779 23.256 1.00 54.53 82 MET A O 1
ATOM 611 N N . ASP A 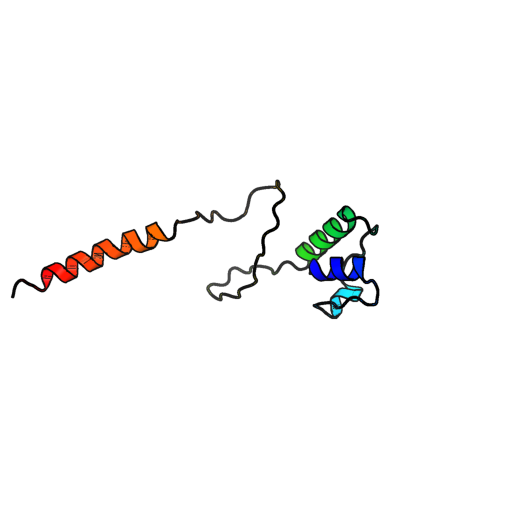1 83 ? 3.962 20.424 23.502 1.00 57.88 83 ASP A N 1
ATOM 612 C CA . ASP A 1 83 ? 4.908 19.704 24.336 1.00 57.88 83 ASP A CA 1
ATOM 613 C C . ASP A 1 83 ? 4.151 19.249 25.594 1.00 57.88 83 ASP A C 1
ATOM 615 O O . ASP A 1 83 ? 3.534 20.082 26.269 1.00 57.88 83 ASP A O 1
ATOM 619 N N . ASP A 1 84 ? 4.113 17.941 25.862 1.00 56.09 84 ASP A N 1
ATOM 620 C CA . ASP A 1 84 ? 3.300 17.349 26.937 1.00 56.09 84 ASP A CA 1
ATOM 621 C C . ASP A 1 84 ? 3.637 17.959 28.320 1.00 56.09 84 ASP A C 1
ATOM 623 O O . ASP A 1 84 ? 2.804 17.969 29.225 1.00 56.09 84 ASP A O 1
ATOM 627 N N . GLU A 1 85 ? 4.815 18.577 28.463 1.00 53.03 85 GLU A N 1
ATOM 628 C CA . GLU A 1 85 ? 5.263 19.365 29.624 1.00 53.03 85 GLU A CA 1
ATOM 629 C C . GLU A 1 85 ? 4.375 20.594 29.929 1.00 53.03 85 GLU A C 1
ATOM 631 O O . GLU A 1 85 ? 4.196 20.970 31.091 1.00 53.03 85 GLU A O 1
ATOM 636 N N . ALA A 1 86 ? 3.759 21.221 28.920 1.00 55.28 86 ALA A N 1
ATOM 637 C CA . ALA A 1 86 ? 2.907 22.397 29.124 1.00 55.28 86 ALA A CA 1
ATOM 638 C C . ALA A 1 86 ? 1.505 22.039 29.649 1.00 55.28 86 ALA A C 1
ATOM 640 O O . ALA A 1 86 ? 0.861 22.871 30.290 1.00 55.28 86 ALA A O 1
ATOM 641 N N . LEU A 1 87 ? 1.033 20.810 29.412 1.00 53.03 87 LEU A N 1
ATOM 642 C CA . LEU A 1 87 ? -0.264 20.341 29.906 1.00 53.03 87 LEU A CA 1
ATOM 643 C C . LEU A 1 87 ? -0.204 20.036 31.410 1.00 53.03 87 LEU A C 1
ATOM 645 O O . LEU A 1 87 ? -1.084 20.456 32.160 1.00 53.03 87 LEU A O 1
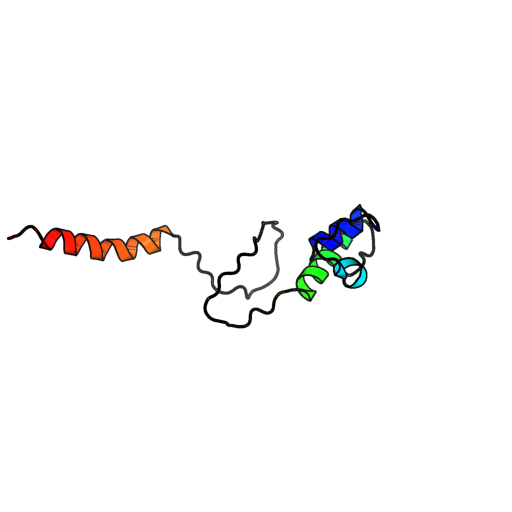ATOM 649 N N . PHE A 1 88 ? 0.880 19.401 31.864 1.00 52.00 88 PHE A N 1
ATOM 650 C CA . PHE A 1 88 ? 1.118 19.159 33.291 1.00 52.00 88 PHE A CA 1
ATOM 651 C C . PHE A 1 88 ? 1.442 20.449 34.065 1.00 52.00 88 PHE A C 1
ATOM 653 O O . PHE A 1 88 ? 1.072 20.576 35.234 1.00 52.00 88 PHE A O 1
ATOM 660 N N . GLY A 1 89 ? 2.074 21.439 33.422 1.00 53.22 89 GLY A N 1
ATOM 661 C CA . GLY A 1 89 ? 2.433 22.709 34.061 1.00 53.22 89 GLY A CA 1
ATOM 662 C C . GLY A 1 89 ? 1.242 23.603 34.437 1.00 53.22 89 GLY A C 1
ATOM 663 O O . GLY A 1 89 ? 1.295 24.298 35.453 1.00 53.22 89 GLY A O 1
ATOM 664 N N . ILE A 1 90 ? 0.152 23.579 33.662 1.00 58.44 90 ILE A N 1
ATOM 665 C CA . ILE A 1 90 ? -1.024 24.431 33.922 1.00 58.44 90 ILE A CA 1
ATOM 666 C C . ILE A 1 90 ? -1.863 23.873 35.084 1.00 58.44 90 ILE A C 1
ATOM 668 O O . ILE A 1 90 ? -2.387 24.639 35.894 1.00 58.44 90 ILE A O 1
ATOM 672 N N . GLU A 1 91 ? -1.952 22.547 35.218 1.00 54.19 91 GLU A N 1
ATOM 673 C CA . GLU A 1 91 ? -2.766 21.899 36.256 1.00 54.19 91 GLU A CA 1
ATOM 674 C C . GLU A 1 91 ? -2.051 21.797 37.620 1.00 54.19 91 GLU A C 1
ATOM 676 O O . GLU A 1 91 ? -2.702 21.747 38.668 1.00 54.19 91 GLU A O 1
ATOM 681 N N . MET A 1 92 ? -0.712 21.863 37.651 1.00 54.84 92 MET A N 1
ATOM 682 C CA . MET A 1 92 ? 0.056 21.772 38.903 1.00 54.84 92 MET A CA 1
ATOM 683 C C . MET A 1 92 ? 0.007 23.049 39.767 1.00 54.84 92 MET A C 1
ATOM 685 O O . MET A 1 92 ? 0.316 22.999 40.957 1.00 54.84 92 MET A O 1
ATOM 689 N N . HIS A 1 93 ? -0.407 24.200 39.227 1.00 54.16 93 HIS A N 1
ATOM 690 C CA . HIS A 1 93 ? -0.524 25.431 40.026 1.00 54.16 93 HIS A CA 1
ATOM 691 C C . HIS A 1 93 ? -1.762 25.450 40.940 1.00 54.16 93 HIS A C 1
ATOM 693 O O . HIS A 1 93 ? -1.742 26.111 41.978 1.00 54.16 93 HIS A O 1
ATOM 699 N N . GLY A 1 94 ? -2.825 24.713 40.601 1.00 56.41 94 GLY A N 1
ATOM 700 C CA . GLY A 1 94 ? -4.037 24.649 41.428 1.00 56.41 94 GLY A CA 1
ATOM 701 C C . GLY A 1 94 ? -3.908 23.696 42.618 1.00 56.41 94 GLY A C 1
ATOM 702 O O . GLY A 1 94 ? -4.431 23.965 43.699 1.00 56.41 94 GLY A O 1
ATOM 703 N N . LEU A 1 95 ? -3.181 22.589 42.440 1.00 56.91 95 LEU A N 1
ATOM 704 C CA . LEU A 1 95 ? -3.070 21.548 43.463 1.00 56.91 95 LEU A CA 1
ATOM 705 C C . LEU A 1 95 ? -2.150 21.961 44.628 1.00 56.91 95 LEU A C 1
ATOM 707 O O . LEU A 1 95 ? -2.446 21.638 45.777 1.00 56.91 95 LEU A O 1
ATOM 711 N N . LEU A 1 96 ? -1.081 22.727 44.355 1.00 59.19 96 LEU A N 1
ATOM 712 C CA . LEU A 1 96 ? -0.162 23.229 45.390 1.00 59.19 96 LEU A CA 1
ATOM 713 C C . LEU A 1 96 ? -0.829 24.227 46.352 1.00 59.19 96 LEU A C 1
ATOM 715 O O . LEU A 1 96 ? -0.516 24.233 47.541 1.00 59.19 96 LEU A O 1
ATOM 719 N N . VAL A 1 97 ? -1.751 25.058 45.851 1.00 57.59 97 VAL A N 1
ATOM 720 C CA . VAL A 1 97 ? -2.444 26.081 46.656 1.00 57.59 97 VAL A CA 1
ATOM 721 C C . VAL A 1 97 ? -3.355 25.436 47.704 1.00 57.59 97 VAL A C 1
ATOM 723 O O . VAL A 1 97 ? -3.321 25.830 48.866 1.00 57.59 97 VAL A O 1
ATOM 726 N N . ASN A 1 98 ? -4.087 24.381 47.335 1.00 60.84 98 ASN A N 1
ATOM 727 C CA . ASN A 1 98 ? -5.008 23.698 48.252 1.00 60.84 98 ASN A CA 1
ATOM 728 C C . ASN A 1 98 ? -4.299 22.851 49.325 1.00 60.84 98 ASN A C 1
ATOM 730 O O . ASN A 1 98 ? -4.862 22.618 50.392 1.00 60.84 98 ASN A O 1
ATOM 734 N N . MET A 1 99 ? -3.064 22.391 49.084 1.00 61.03 99 MET A N 1
ATOM 735 C CA . MET A 1 99 ? -2.285 21.667 50.101 1.00 61.03 99 MET A CA 1
ATOM 736 C C . MET A 1 99 ? -1.718 22.599 51.184 1.00 61.03 99 MET A C 1
ATOM 738 O O . MET A 1 99 ? -1.546 22.171 52.324 1.00 61.03 99 MET A O 1
ATOM 742 N N . ALA A 1 100 ? -1.458 23.869 50.856 1.00 58.56 100 ALA A N 1
ATOM 743 C CA . ALA A 1 100 ? -0.961 24.858 51.814 1.00 58.56 100 ALA A CA 1
ATOM 744 C C . ALA A 1 100 ? -2.053 25.375 52.773 1.00 58.56 100 ALA A C 1
ATOM 746 O O . ALA A 1 100 ? -1.744 25.784 53.891 1.00 58.56 100 ALA A O 1
ATOM 747 N N . GLU A 1 101 ? -3.327 25.334 52.370 1.00 60.03 101 GLU A N 1
ATOM 748 C CA . GLU A 1 101 ? -4.447 25.866 53.162 1.00 60.03 101 GLU A CA 1
ATOM 749 C C . GLU A 1 101 ? -4.897 24.920 54.298 1.00 60.03 101 GLU A C 1
ATOM 751 O O . GLU A 1 101 ? -5.526 25.350 55.261 1.00 60.03 101 GLU A O 1
ATOM 756 N N . GLY A 1 102 ? -4.514 23.638 54.247 1.00 66.56 102 GLY A N 1
ATOM 757 C CA . GLY A 1 102 ? -4.885 22.627 55.247 1.00 66.56 102 GLY A CA 1
ATOM 758 C C . GLY A 1 102 ? -4.022 22.572 56.518 1.00 66.56 102 GLY A C 1
ATOM 759 O O . GLY A 1 102 ? -4.283 21.728 57.370 1.00 66.56 102 GLY A O 1
ATOM 760 N N . MET A 1 103 ? -2.992 23.418 56.662 1.00 62.88 103 MET A N 1
ATOM 761 C CA . MET A 1 103 ? -2.026 23.363 57.781 1.00 62.88 103 MET A CA 1
ATOM 762 C C . MET A 1 103 ? -2.171 24.489 58.829 1.00 62.88 103 MET A C 1
ATOM 764 O O . MET A 1 103 ? -1.282 24.658 59.662 1.00 62.88 103 MET A O 1
ATOM 768 N N . LEU A 1 104 ? -3.269 25.258 58.817 1.00 59.19 104 LEU A N 1
ATOM 769 C CA . LEU A 1 104 ? -3.508 26.379 59.749 1.00 59.19 104 LEU A CA 1
ATOM 770 C C . LEU A 1 104 ? -4.705 26.188 60.705 1.00 59.19 104 LEU A C 1
ATOM 772 O O . LEU A 1 104 ? -5.317 27.169 61.131 1.00 59.19 104 LEU A O 1
ATOM 776 N N . LEU A 1 105 ? -5.006 24.946 61.093 1.00 56.12 105 LEU A N 1
ATOM 777 C CA . LEU A 1 105 ? -5.940 24.627 62.182 1.00 56.12 105 LEU A CA 1
ATOM 778 C C . LEU A 1 105 ? -5.333 23.630 63.169 1.00 56.12 105 LEU A C 1
ATOM 780 O O . LEU A 1 105 ? -4.859 22.567 62.710 1.00 56.12 105 LEU A O 1
#

pLDDT: mean 70.39, std 19.31, range [38.59, 93.38]